Protein AF-A0A497S4D3-F1 (afdb_monomer_lite)

Secondary structure (DSSP, 8-state):
-HHHHHHHHHTT----------HHHHHHHHTT--GGGSTT-HHHHHHHHHHHHHHHHHHSS-----

Foldseek 3Di:
DVVVVVVCVVVVNDDQFDQDDDCCCVVCVVVVHHSLPDPPDPNVVRVVSSVVVVVVVVVVDPDDDD

pLDDT: mean 88.44, std 13.56, range [42.81, 98.06]

Sequence (66 aa):
TRRIEKFCSKNEIPILGRIPYDENVVRAMIKLKSIVEFPSSKVGEEIKRIWM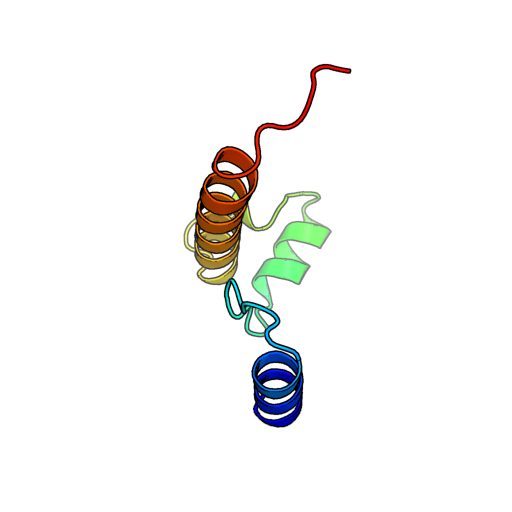KLKLLAQNEDLHPI

Structure (mmCIF, N/CA/C/O backbone):
data_AF-A0A497S4D3-F1
#
_entry.id   AF-A0A497S4D3-F1
#
loop_
_atom_site.group_PDB
_atom_site.id
_atom_site.type_symbol
_atom_site.label_atom_id
_atom_site.label_alt_id
_atom_site.label_comp_id
_atom_site.label_asym_id
_atom_site.label_entity_id
_atom_site.label_seq_id
_atom_site.pdbx_PDB_ins_code
_atom_site.Cartn_x
_atom_site.Cartn_y
_atom_site.Cartn_z
_atom_site.occupancy
_atom_site.B_iso_or_equiv
_atom_site.auth_seq_id
_atom_site.auth_comp_id
_atom_site.auth_asym_id
_atom_site.auth_atom_id
_atom_site.pdbx_PDB_model_num
ATOM 1 N N . THR A 1 1 ? -13.951 -4.121 -2.463 1.00 84.69 1 THR A N 1
ATOM 2 C CA . THR A 1 1 ? -13.535 -3.212 -1.368 1.00 84.69 1 THR A CA 1
ATOM 3 C C . THR A 1 1 ? -14.575 -3.079 -0.256 1.00 84.69 1 THR A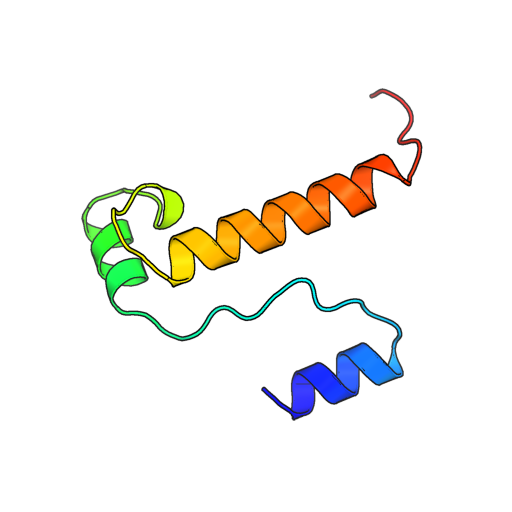 C 1
ATOM 5 O O . THR A 1 1 ? -14.276 -3.487 0.856 1.00 84.69 1 THR A O 1
ATOM 8 N N . ARG A 1 2 ? -15.822 -2.650 -0.527 1.00 93.25 2 ARG A N 1
ATOM 9 C CA . ARG A 1 2 ? -16.841 -2.347 0.514 1.00 93.25 2 ARG A CA 1
ATOM 10 C C . ARG A 1 2 ? -17.123 -3.442 1.560 1.00 93.25 2 ARG A C 1
ATOM 12 O O . ARG A 1 2 ? -17.400 -3.124 2.709 1.00 93.25 2 ARG A O 1
ATOM 19 N N . ARG A 1 3 ? -17.090 -4.729 1.185 1.00 96.44 3 ARG A N 1
ATOM 20 C CA . ARG A 1 3 ? -17.314 -5.847 2.130 1.00 96.44 3 ARG A CA 1
ATOM 21 C C . ARG A 1 3 ? -16.217 -5.931 3.197 1.00 96.44 3 ARG A C 1
ATOM 23 O O . ARG A 1 3 ? -16.538 -6.115 4.363 1.00 96.44 3 ARG A O 1
ATOM 30 N N . ILE A 1 4 ? -14.960 -5.751 2.789 1.00 95.00 4 ILE A N 1
ATOM 31 C CA . ILE A 1 4 ? -13.791 -5.773 3.679 1.00 95.00 4 ILE A CA 1
ATOM 32 C C . ILE A 1 4 ? -13.847 -4.566 4.616 1.00 95.00 4 ILE A C 1
ATOM 34 O O . ILE A 1 4 ? -13.727 -4.723 5.820 1.00 95.00 4 ILE A O 1
ATOM 38 N N . GLU A 1 5 ? -14.145 -3.378 4.087 1.00 95.62 5 GLU A N 1
ATOM 39 C CA . GLU A 1 5 ? -14.224 -2.155 4.897 1.00 95.62 5 GLU A CA 1
ATOM 40 C C . GLU A 1 5 ? -15.312 -2.228 5.971 1.00 95.62 5 GLU A C 1
ATOM 42 O O . GLU A 1 5 ? -15.076 -1.859 7.118 1.00 95.62 5 GLU A O 1
ATOM 47 N N . LYS A 1 6 ? -16.490 -2.764 5.621 1.00 97.56 6 LYS A N 1
ATOM 48 C CA . LYS A 1 6 ? -17.564 -3.011 6.592 1.00 97.56 6 LYS A CA 1
ATOM 49 C C . LYS A 1 6 ? -17.147 -4.014 7.664 1.00 97.56 6 LYS A C 1
ATOM 51 O O . LYS A 1 6 ? -17.503 -3.828 8.819 1.00 97.56 6 LYS A O 1
ATOM 56 N N . PHE A 1 7 ? -16.433 -5.075 7.289 1.00 97.69 7 PHE A N 1
ATOM 57 C CA . PHE A 1 7 ? -15.922 -6.049 8.250 1.00 97.69 7 PHE A CA 1
ATOM 58 C C . PHE A 1 7 ? -14.918 -5.401 9.207 1.00 97.69 7 PHE A C 1
ATOM 60 O O . PHE A 1 7 ? -15.093 -5.510 10.415 1.00 97.69 7 PHE A O 1
ATOM 67 N N . CYS A 1 8 ? -13.928 -4.671 8.690 1.00 96.69 8 CYS A N 1
ATOM 68 C CA . CYS A 1 8 ? -12.936 -3.984 9.515 1.00 96.69 8 CYS A CA 1
ATOM 69 C C . CYS A 1 8 ? -13.594 -2.977 10.464 1.00 96.69 8 CYS A C 1
ATOM 71 O O . CYS A 1 8 ? -13.329 -3.013 11.657 1.00 96.69 8 CYS A O 1
ATOM 73 N N . SER A 1 9 ? -14.527 -2.158 9.965 1.00 96.00 9 SER A N 1
ATOM 74 C CA . SER A 1 9 ? -15.263 -1.193 10.788 1.00 96.00 9 SER A CA 1
ATOM 75 C C . SER A 1 9 ? -16.084 -1.852 11.899 1.00 96.00 9 SER A C 1
ATOM 77 O O . SER A 1 9 ? -16.138 -1.307 12.993 1.00 96.00 9 SER A O 1
ATOM 79 N N . LYS A 1 10 ? -16.708 -3.011 11.643 1.00 98.06 10 LYS A N 1
ATOM 80 C CA . LYS A 1 10 ? -17.471 -3.754 12.661 1.00 98.06 10 LYS A CA 1
ATOM 81 C C . LYS A 1 10 ? -16.601 -4.383 13.750 1.00 98.06 10 LYS A C 1
ATOM 83 O O . LYS A 1 10 ? -17.119 -4.655 14.822 1.00 98.06 10 LYS A O 1
ATOM 88 N N . ASN A 1 11 ? -15.334 -4.657 13.453 1.00 97.69 11 ASN A N 1
ATOM 89 C CA . ASN A 1 11 ? -14.391 -5.299 14.372 1.00 97.69 11 ASN A CA 1
ATOM 90 C C . ASN A 1 11 ? -13.336 -4.313 14.896 1.00 97.69 11 ASN A C 1
ATOM 92 O O . ASN A 1 11 ? -12.308 -4.748 15.397 1.00 97.69 11 ASN A O 1
ATOM 96 N N . GLU A 1 12 ? -13.548 -3.004 14.713 1.00 96.25 12 GLU A N 1
ATOM 97 C CA . GLU A 1 12 ? -12.625 -1.950 15.163 1.00 96.25 12 GLU A CA 1
ATOM 98 C C . GLU A 1 12 ? -11.192 -2.101 14.613 1.00 96.25 12 GLU A C 1
ATOM 100 O O . GLU A 1 12 ? -10.220 -1.637 15.200 1.00 96.25 12 GLU A O 1
ATOM 105 N N . ILE A 1 13 ? -11.050 -2.716 13.434 1.00 94.69 13 ILE A N 1
ATOM 106 C CA . ILE A 1 13 ? -9.756 -2.918 12.776 1.00 94.69 13 ILE A CA 1
ATOM 107 C C . ILE A 1 13 ? -9.434 -1.680 11.922 1.00 94.69 13 ILE A C 1
ATOM 109 O O . ILE A 1 13 ? -10.150 -1.412 10.946 1.00 94.69 13 ILE A O 1
ATOM 113 N N . PRO A 1 14 ? -8.353 -0.933 12.215 1.00 93.25 14 PRO A N 1
ATOM 114 C CA . PRO A 1 14 ? -7.986 0.250 11.449 1.00 93.25 14 PRO A CA 1
ATOM 115 C C . PRO A 1 14 ? -7.476 -0.122 10.051 1.00 93.25 14 PRO A C 1
ATOM 117 O O . PRO A 1 14 ? -6.613 -0.980 9.874 1.00 93.25 14 PRO A O 1
ATOM 120 N N . ILE A 1 15 ? -7.979 0.570 9.028 1.00 95.12 15 ILE A N 1
ATOM 121 C CA . ILE A 1 15 ? -7.525 0.399 7.643 1.00 95.12 15 ILE A CA 1
ATOM 122 C C . ILE A 1 15 ? -6.424 1.418 7.351 1.00 95.12 15 ILE A C 1
ATOM 124 O O . ILE A 1 15 ? -6.681 2.619 7.262 1.00 95.12 15 ILE A O 1
ATOM 128 N N . LEU A 1 16 ? -5.196 0.940 7.148 1.00 95.75 16 LEU A N 1
ATOM 129 C CA . LEU A 1 16 ? -4.034 1.813 6.944 1.00 95.75 16 LEU A CA 1
ATOM 130 C C . LEU A 1 16 ? -3.939 2.390 5.523 1.00 95.75 16 LEU A C 1
ATOM 132 O O . LEU A 1 16 ? -3.390 3.478 5.340 1.00 95.75 16 LEU A O 1
ATOM 136 N N . GLY A 1 17 ? -4.516 1.732 4.519 1.00 94.75 17 GLY A N 1
ATOM 137 C CA . GLY A 1 17 ? -4.496 2.214 3.137 1.00 94.75 17 GLY A CA 1
ATOM 138 C C . GLY A 1 17 ? -5.189 1.275 2.158 1.00 94.75 17 GLY A C 1
ATOM 139 O O . GLY A 1 17 ? -5.766 0.260 2.557 1.00 94.75 17 GLY A O 1
ATOM 140 N N . ARG A 1 18 ? -5.161 1.633 0.872 1.00 94.44 18 ARG A N 1
ATOM 141 C CA . ARG A 1 18 ? -5.775 0.845 -0.213 1.00 94.44 18 ARG A CA 1
ATOM 142 C C . ARG A 1 18 ? -4.813 0.716 -1.374 1.00 94.44 18 ARG A C 1
ATOM 144 O O . ARG A 1 18 ? -4.527 1.698 -2.043 1.00 94.44 18 ARG A O 1
ATOM 151 N N . ILE A 1 19 ? -4.406 -0.509 -1.669 1.00 94.12 19 ILE A N 1
ATOM 152 C CA . ILE A 1 19 ? -3.527 -0.798 -2.798 1.00 94.12 19 ILE A CA 1
ATOM 153 C C . ILE A 1 19 ? -4.403 -1.235 -3.984 1.00 94.12 19 ILE A C 1
ATOM 155 O O . ILE A 1 19 ? -4.956 -2.337 -3.939 1.00 94.12 19 ILE A O 1
ATOM 159 N N . PRO A 1 20 ? -4.615 -0.387 -5.011 1.00 91.00 20 PRO A N 1
ATOM 160 C CA . PRO A 1 20 ? -5.308 -0.804 -6.225 1.00 91.00 20 PRO A CA 1
ATOM 161 C C . PRO A 1 20 ? -4.448 -1.787 -7.029 1.00 91.00 20 PRO A C 1
ATOM 163 O O . PRO A 1 20 ? -3.233 -1.861 -6.850 1.00 91.00 20 PRO A O 1
ATOM 166 N N . TYR A 1 21 ? -5.079 -2.515 -7.950 1.00 92.06 21 TYR A N 1
ATOM 167 C CA . TYR A 1 21 ? -4.341 -3.276 -8.953 1.00 92.06 21 TYR A CA 1
ATOM 168 C C . TYR A 1 21 ? -3.510 -2.324 -9.827 1.00 92.06 21 TYR A C 1
ATOM 170 O O . TYR A 1 21 ? -4.022 -1.309 -10.298 1.00 92.06 21 TYR A O 1
ATOM 178 N N . ASP A 1 22 ? -2.240 -2.663 -10.037 1.00 91.81 22 ASP A N 1
ATOM 179 C CA . ASP A 1 22 ? -1.295 -1.897 -10.848 1.00 91.81 22 ASP A CA 1
ATOM 180 C C . ASP A 1 22 ? -0.311 -2.870 -11.515 1.00 91.81 22 ASP A C 1
ATOM 182 O O . ASP A 1 22 ? 0.413 -3.605 -10.838 1.00 91.81 22 ASP A O 1
ATOM 186 N N . GLU A 1 23 ? -0.263 -2.876 -12.849 1.00 93.62 23 GLU A N 1
ATOM 187 C CA . GLU A 1 23 ? 0.656 -3.718 -13.628 1.00 93.62 23 GLU A CA 1
ATOM 188 C C . GLU A 1 23 ? 2.128 -3.458 -13.294 1.00 93.62 23 GLU A C 1
ATOM 190 O O . GLU A 1 23 ? 2.977 -4.337 -13.474 1.00 93.62 23 GLU A O 1
ATOM 195 N N . ASN A 1 24 ? 2.456 -2.264 -12.795 1.00 92.50 24 ASN A N 1
ATOM 196 C CA . ASN A 1 24 ? 3.823 -1.926 -12.421 1.00 92.50 24 ASN A CA 1
ATOM 197 C C . ASN A 1 24 ? 4.345 -2.813 -11.288 1.00 92.50 24 ASN A C 1
ATOM 199 O O . ASN A 1 24 ? 5.548 -3.050 -11.234 1.00 92.50 24 ASN A O 1
ATOM 203 N N . VAL A 1 25 ? 3.467 -3.368 -10.442 1.00 94.00 25 VAL A N 1
ATOM 204 C CA . VAL A 1 25 ? 3.851 -4.357 -9.419 1.00 94.00 25 VAL A CA 1
ATOM 205 C 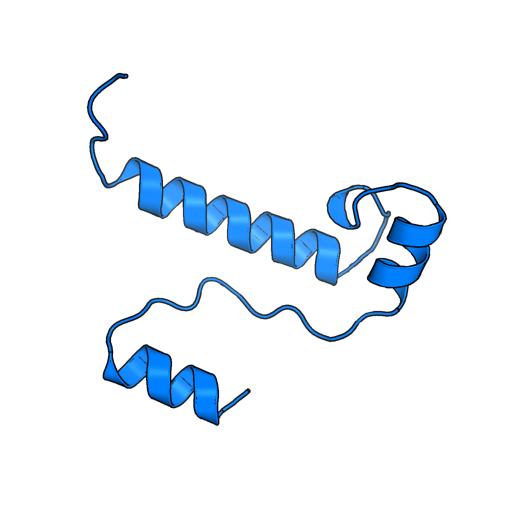C . VAL A 1 25 ? 4.447 -5.600 -10.081 1.00 94.00 25 VAL A C 1
ATOM 207 O O . VAL A 1 25 ? 5.526 -6.053 -9.701 1.00 94.00 25 VAL A O 1
ATOM 210 N N . VAL A 1 26 ? 3.792 -6.111 -11.127 1.00 94.25 26 VAL A N 1
ATOM 211 C CA . VAL A 1 26 ? 4.269 -7.277 -11.885 1.00 94.25 26 VAL A CA 1
ATOM 212 C C . VAL A 1 26 ? 5.552 -6.938 -12.642 1.00 94.25 26 VAL A C 1
ATOM 214 O O . VAL A 1 26 ? 6.509 -7.709 -12.623 1.00 94.25 26 VAL A O 1
ATOM 217 N N . ARG A 1 27 ? 5.619 -5.757 -13.268 1.00 93.50 27 ARG A N 1
ATOM 218 C CA . ARG A 1 27 ? 6.827 -5.300 -13.980 1.00 93.50 27 ARG A CA 1
ATOM 219 C C . ARG A 1 27 ? 8.025 -5.134 -13.041 1.00 93.50 27 ARG A C 1
ATOM 221 O O . ARG A 1 27 ? 9.144 -5.450 -13.442 1.00 93.50 27 ARG A O 1
ATOM 228 N N . ALA A 1 28 ? 7.810 -4.650 -11.817 1.00 93.56 28 ALA A N 1
ATOM 229 C CA . ALA A 1 28 ? 8.847 -4.546 -10.794 1.00 93.56 28 ALA A CA 1
ATOM 230 C C . ALA A 1 28 ? 9.339 -5.939 -10.373 1.00 93.56 28 ALA A C 1
ATOM 232 O O . ALA A 1 28 ? 10.546 -6.178 -10.377 1.00 93.56 28 ALA A O 1
ATOM 233 N N . MET A 1 29 ? 8.414 -6.880 -10.149 1.00 93.56 29 MET A N 1
ATOM 234 C CA . MET A 1 29 ? 8.731 -8.276 -9.829 1.00 93.56 29 MET A CA 1
ATOM 235 C C . MET A 1 29 ? 9.573 -8.955 -10.919 1.00 93.56 29 MET A C 1
ATOM 237 O O . MET A 1 29 ? 10.590 -9.563 -10.599 1.00 93.56 29 MET A O 1
ATOM 241 N N . ILE A 1 30 ? 9.214 -8.805 -12.201 1.00 95.81 30 ILE A N 1
ATOM 242 C CA . ILE A 1 30 ? 9.998 -9.345 -13.333 1.00 95.81 30 ILE A CA 1
ATOM 243 C C . ILE A 1 30 ? 11.429 -8.783 -13.341 1.00 95.81 30 ILE A C 1
ATOM 245 O O . ILE A 1 30 ? 12.372 -9.477 -13.708 1.00 95.81 30 ILE A O 1
ATOM 249 N N . LYS A 1 31 ? 11.601 -7.526 -12.919 1.00 94.50 31 LYS A N 1
ATOM 250 C CA . LYS A 1 31 ? 12.907 -6.858 -12.816 1.00 94.50 31 LYS A CA 1
ATOM 251 C C . LYS A 1 31 ? 13.636 -7.133 -11.496 1.00 94.50 31 LYS A C 1
ATOM 253 O O . LYS A 1 31 ? 14.676 -6.519 -11.277 1.00 94.50 31 LYS A O 1
ATOM 258 N N . LEU A 1 32 ? 13.102 -8.003 -10.633 1.00 95.50 32 LEU A N 1
ATOM 259 C CA . LEU A 1 32 ? 13.622 -8.284 -9.289 1.00 95.50 32 LEU A CA 1
ATOM 260 C C . LEU A 1 32 ? 13.776 -7.017 -8.430 1.00 95.50 32 LEU A C 1
ATOM 262 O O . LEU A 1 32 ? 14.730 -6.876 -7.671 1.00 95.50 32 LEU A O 1
ATOM 266 N N . LYS A 1 33 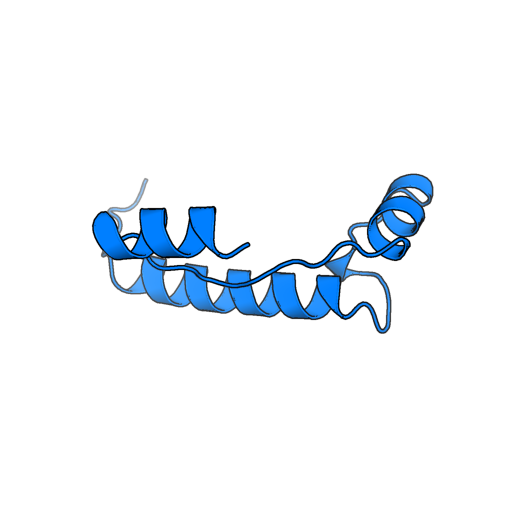? 12.837 -6.077 -8.573 1.00 92.69 33 LYS A N 1
ATOM 267 C CA . LYS A 1 33 ? 12.783 -4.834 -7.796 1.00 92.69 33 LYS A CA 1
ATOM 268 C C . LYS A 1 33 ? 11.513 -4.777 -6.969 1.00 92.69 33 LYS A C 1
ATOM 270 O O . LYS A 1 33 ? 10.459 -5.261 -7.390 1.00 92.69 33 LYS A O 1
ATOM 275 N N . SER A 1 34 ? 11.587 -4.117 -5.822 1.00 93.25 34 SER A N 1
ATOM 276 C CA . SER A 1 34 ? 10.392 -3.757 -5.073 1.00 93.25 34 SER A CA 1
ATOM 277 C C . SER A 1 34 ? 9.648 -2.625 -5.780 1.00 93.25 34 SER A C 1
ATOM 279 O O . SER A 1 34 ? 10.244 -1.708 -6.347 1.00 93.25 34 SER A O 1
ATOM 281 N N . ILE A 1 35 ? 8.316 -2.636 -5.711 1.00 93.69 35 ILE A N 1
ATOM 282 C CA . ILE A 1 35 ? 7.486 -1.583 -6.312 1.00 93.69 35 ILE A CA 1
ATOM 283 C C . ILE A 1 35 ? 7.764 -0.195 -5.710 1.00 93.69 35 ILE A C 1
ATOM 285 O O . ILE A 1 35 ? 7.572 0.821 -6.374 1.00 93.69 35 ILE A O 1
ATOM 289 N N . VAL A 1 36 ? 8.271 -0.133 -4.473 1.00 93.19 36 VAL A N 1
ATOM 290 C CA . VAL A 1 36 ? 8.629 1.131 -3.801 1.00 93.19 36 VAL A CA 1
ATOM 291 C C . VAL A 1 36 ? 9.855 1.820 -4.416 1.00 93.19 36 VAL A C 1
ATOM 293 O O . VAL A 1 36 ? 10.050 3.020 -4.191 1.00 93.19 36 VAL A O 1
ATOM 296 N N . GLU A 1 37 ? 10.658 1.072 -5.178 1.00 87.62 37 GLU A N 1
ATOM 297 C CA . GLU A 1 37 ? 11.847 1.531 -5.909 1.00 87.62 37 GLU A CA 1
ATOM 298 C C . GLU A 1 37 ? 11.513 1.952 -7.348 1.00 87.62 37 GLU A C 1
ATOM 300 O O . GLU A 1 37 ? 12.363 2.495 -8.055 1.00 87.62 37 GLU A O 1
ATOM 305 N N . PHE A 1 38 ? 10.284 1.695 -7.810 1.00 84.19 38 PHE A N 1
ATOM 306 C CA . PHE A 1 38 ? 9.862 2.040 -9.160 1.00 84.19 38 PHE A CA 1
ATOM 307 C C . PHE A 1 38 ? 9.457 3.524 -9.223 1.00 84.19 38 PHE A C 1
ATOM 309 O O . PHE A 1 38 ? 8.547 3.937 -8.493 1.00 84.19 38 PHE A O 1
ATOM 316 N N . PRO A 1 39 ? 10.104 4.349 -10.069 1.00 71.75 39 PRO A N 1
ATOM 317 C CA . PRO A 1 39 ? 9.772 5.766 -10.169 1.00 71.75 39 PRO A CA 1
ATOM 318 C C . PRO A 1 39 ? 8.315 5.940 -10.622 1.00 71.75 39 PRO A C 1
ATOM 320 O O . PRO A 1 39 ? 7.843 5.233 -11.510 1.00 71.75 39 PRO A O 1
ATOM 323 N N . SER A 1 40 ? 7.597 6.866 -9.980 1.00 76.25 40 SER A N 1
ATOM 324 C CA . SER A 1 40 ? 6.206 7.237 -10.301 1.00 76.25 40 SER A CA 1
ATOM 325 C C . SER A 1 40 ? 5.133 6.152 -10.088 1.00 76.25 40 SER A C 1
ATOM 327 O O . SER A 1 40 ? 4.015 6.296 -10.588 1.00 76.25 40 SER A O 1
ATOM 329 N N . SER A 1 41 ? 5.411 5.082 -9.330 1.00 85.31 41 SER A N 1
ATOM 330 C CA . SER A 1 41 ? 4.363 4.120 -8.960 1.00 85.31 41 SER A CA 1
ATOM 331 C C . SER A 1 41 ? 3.453 4.680 -7.864 1.00 85.31 41 SER A C 1
ATOM 333 O O . SER A 1 41 ? 3.863 4.828 -6.710 1.00 85.31 41 SER A O 1
ATOM 335 N N . LYS A 1 42 ? 2.175 4.897 -8.201 1.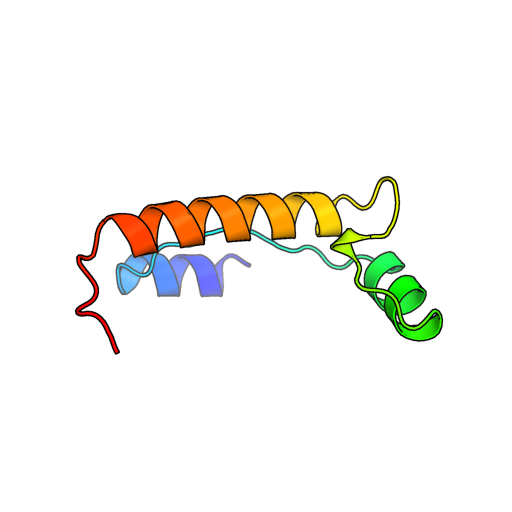00 90.56 42 LYS A N 1
ATOM 336 C CA . LYS A 1 42 ? 1.128 5.255 -7.226 1.00 90.56 42 LYS A CA 1
ATOM 337 C C . LYS A 1 42 ? 0.988 4.195 -6.128 1.00 90.56 42 LYS A C 1
ATOM 339 O O . LYS A 1 42 ? 0.776 4.538 -4.968 1.00 90.56 42 LYS A O 1
ATOM 344 N N . VAL A 1 43 ? 1.152 2.915 -6.474 1.00 94.88 43 VAL A N 1
ATOM 345 C CA . VAL A 1 43 ? 1.175 1.813 -5.499 1.00 94.88 43 VAL A CA 1
ATOM 346 C C . VAL A 1 43 ? 2.404 1.890 -4.594 1.00 94.88 43 VAL A C 1
ATOM 348 O O . VAL A 1 43 ? 2.274 1.730 -3.382 1.00 94.88 43 VAL A O 1
ATOM 351 N N . GLY A 1 44 ? 3.581 2.188 -5.150 1.00 94.62 44 GLY A N 1
ATOM 352 C CA . GLY A 1 44 ? 4.798 2.397 -4.364 1.00 94.62 44 GLY A CA 1
ATOM 353 C C . GLY A 1 44 ? 4.654 3.536 -3.348 1.00 94.62 44 GLY A C 1
ATOM 354 O O . GLY A 1 44 ? 5.065 3.393 -2.196 1.00 94.62 44 GLY A O 1
ATOM 355 N N . GLU A 1 45 ? 4.028 4.648 -3.738 1.00 93.31 45 GLU A N 1
ATOM 356 C CA . GLU A 1 45 ? 3.720 5.760 -2.829 1.00 93.31 45 GLU A CA 1
ATOM 357 C C . GLU A 1 45 ? 2.710 5.376 -1.742 1.00 93.31 45 GLU A C 1
ATOM 359 O O . GLU A 1 45 ? 2.911 5.715 -0.574 1.00 93.31 45 GLU A O 1
ATOM 364 N N . GLU A 1 46 ? 1.646 4.649 -2.086 1.00 96.00 46 GLU A N 1
ATOM 365 C CA . GLU A 1 46 ? 0.647 4.210 -1.107 1.00 96.00 46 GLU A CA 1
ATOM 366 C C . GLU A 1 46 ? 1.241 3.232 -0.084 1.00 96.00 46 GLU A C 1
ATOM 368 O O . GLU A 1 46 ? 0.989 3.368 1.112 1.00 96.00 46 GLU A O 1
ATOM 373 N N . ILE A 1 47 ? 2.102 2.303 -0.512 1.00 95.81 47 ILE A N 1
ATOM 374 C CA . ILE A 1 47 ? 2.816 1.398 0.403 1.00 95.81 47 ILE A CA 1
ATOM 375 C C . ILE A 1 47 ? 3.702 2.194 1.371 1.00 95.81 47 ILE A C 1
ATOM 377 O O . ILE A 1 47 ? 3.703 1.913 2.571 1.00 95.81 47 ILE A O 1
ATOM 381 N N . LYS A 1 48 ? 4.399 3.238 0.896 1.00 94.62 48 LYS A N 1
AT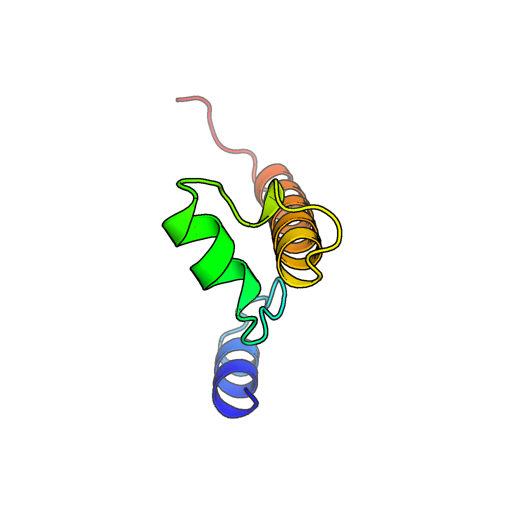OM 382 C CA . LYS A 1 48 ? 5.174 4.138 1.771 1.00 94.62 48 LYS A CA 1
ATOM 383 C C . LYS A 1 48 ? 4.274 4.850 2.788 1.00 94.62 48 LYS A C 1
ATOM 385 O O . LYS A 1 48 ? 4.643 4.950 3.958 1.00 94.62 48 LYS A O 1
ATOM 390 N N . ARG A 1 49 ? 3.082 5.308 2.383 1.00 95.44 49 ARG A N 1
ATOM 391 C CA . ARG A 1 49 ? 2.094 5.924 3.293 1.00 95.44 49 ARG A CA 1
ATOM 392 C C . ARG A 1 49 ? 1.583 4.938 4.342 1.00 95.44 49 ARG A C 1
ATOM 394 O O . ARG A 1 49 ? 1.521 5.298 5.516 1.00 95.44 49 ARG A O 1
ATOM 401 N N . ILE A 1 50 ? 1.262 3.707 3.941 1.00 96.69 50 ILE A N 1
ATOM 402 C CA . ILE A 1 50 ? 0.858 2.625 4.853 1.00 96.69 50 ILE A CA 1
ATOM 403 C C . ILE A 1 50 ? 1.965 2.359 5.877 1.00 96.69 50 ILE A C 1
ATOM 405 O O . ILE A 1 50 ? 1.686 2.326 7.073 1.00 96.69 50 ILE A O 1
ATOM 409 N N . TRP A 1 51 ? 3.220 2.256 5.431 1.00 95.75 51 TRP A N 1
ATOM 410 C CA . TRP A 1 51 ? 4.372 2.044 6.310 1.00 95.75 51 TRP A CA 1
ATOM 411 C C . TRP A 1 51 ? 4.553 3.171 7.333 1.00 95.75 51 TRP A C 1
ATOM 413 O O . TRP A 1 51 ? 4.811 2.909 8.505 1.00 95.75 51 TRP A O 1
ATOM 423 N N . MET A 1 52 ? 4.386 4.434 6.927 1.00 95.12 52 MET A N 1
ATOM 424 C CA . MET A 1 52 ? 4.461 5.567 7.858 1.00 95.12 52 MET A CA 1
ATOM 425 C C . MET A 1 52 ? 3.366 5.514 8.928 1.00 95.12 52 MET A C 1
ATOM 427 O O . MET A 1 52 ? 3.662 5.730 10.100 1.00 95.12 52 MET A O 1
ATOM 431 N N . LYS A 1 53 ? 2.127 5.179 8.549 1.00 95.00 53 LYS A N 1
ATOM 432 C CA . LYS A 1 53 ? 1.029 5.001 9.512 1.00 95.00 53 LYS A CA 1
ATOM 433 C C . LYS A 1 53 ? 1.287 3.831 10.456 1.00 95.00 53 LYS A C 1
ATOM 435 O O . LYS A 1 53 ? 1.043 3.961 11.647 1.00 95.00 53 LYS A O 1
ATOM 440 N N . LEU A 1 54 ? 1.803 2.717 9.935 1.00 95.00 54 LEU A N 1
ATOM 441 C CA . LEU A 1 54 ? 2.153 1.552 10.745 1.00 95.00 54 LEU A CA 1
ATOM 442 C C . LEU A 1 54 ? 3.229 1.900 11.778 1.00 95.00 54 LEU A C 1
ATOM 444 O O . LEU A 1 54 ? 3.058 1.582 12.947 1.00 95.00 54 LEU A O 1
ATOM 448 N N . LYS A 1 55 ? 4.294 2.604 11.369 1.00 94.31 55 LYS A N 1
ATOM 449 C CA . LYS A 1 55 ? 5.330 3.081 12.296 1.00 94.31 55 LYS A CA 1
ATOM 450 C C . LYS A 1 55 ? 4.758 3.981 13.385 1.00 94.31 55 LYS A C 1
ATOM 452 O O . LYS A 1 55 ? 5.125 3.811 14.537 1.00 94.31 55 LYS A O 1
ATOM 457 N N . LEU A 1 56 ? 3.859 4.902 13.031 1.00 91.62 56 LEU A N 1
ATOM 458 C CA . LEU A 1 56 ? 3.215 5.775 14.012 1.00 91.62 56 LEU A CA 1
ATOM 459 C C . LEU A 1 56 ? 2.402 4.967 15.030 1.00 91.62 56 LEU A C 1
ATOM 461 O O . LEU A 1 56 ? 2.486 5.242 16.217 1.00 91.62 56 LEU A O 1
ATOM 465 N N . LEU A 1 57 ? 1.643 3.961 14.584 1.00 89.19 57 LEU A N 1
ATOM 466 C CA . LEU A 1 57 ? 0.888 3.089 15.489 1.00 89.19 57 LEU A CA 1
ATOM 467 C C . LEU A 1 57 ? 1.812 2.260 16.386 1.00 89.19 57 LEU A C 1
ATOM 469 O O . LEU A 1 57 ? 1.598 2.222 17.589 1.00 89.19 57 LEU A O 1
ATOM 473 N N . ALA A 1 58 ? 2.864 1.669 15.817 1.00 86.38 58 ALA A N 1
ATOM 474 C CA . ALA A 1 58 ? 3.821 0.845 16.553 1.00 86.38 58 ALA A CA 1
ATOM 475 C C . ALA A 1 58 ? 4.668 1.641 17.561 1.00 86.38 58 ALA A C 1
ATOM 477 O O . ALA A 1 58 ? 5.160 1.069 18.519 1.00 86.38 58 ALA A O 1
ATOM 478 N N . GLN A 1 59 ? 4.856 2.948 17.353 1.00 76.62 59 GLN A N 1
ATOM 479 C CA . GLN A 1 59 ? 5.556 3.831 18.295 1.00 76.62 59 GLN A CA 1
ATOM 480 C C . GLN A 1 59 ? 4.680 4.279 19.473 1.00 76.62 59 GLN A C 1
ATOM 482 O O . GLN A 1 59 ? 5.217 4.779 20.454 1.00 76.62 59 GLN A O 1
ATOM 487 N N . ASN A 1 60 ? 3.356 4.125 19.377 1.00 63.41 60 ASN A N 1
ATOM 488 C CA . ASN A 1 60 ? 2.428 4.435 20.469 1.00 63.41 60 ASN A CA 1
ATOM 489 C C . ASN A 1 60 ? 2.205 3.239 21.411 1.00 63.41 60 ASN A C 1
ATOM 491 O O . ASN A 1 60 ? 1.517 3.382 22.418 1.00 63.41 60 ASN A O 1
ATOM 495 N N . GLU A 1 61 ? 2.778 2.078 21.092 1.00 57.28 61 GLU A N 1
ATOM 496 C CA . GLU A 1 61 ? 2.864 0.929 21.985 1.00 57.28 61 GLU A CA 1
ATOM 497 C C . GLU A 1 61 ? 4.331 0.778 22.399 1.00 57.28 61 GLU A C 1
ATOM 499 O O . GLU A 1 61 ? 5.170 0.398 21.584 1.00 57.28 61 GLU A O 1
ATOM 504 N N . ASP A 1 62 ? 4.650 1.112 23.653 1.00 56.03 62 ASP A N 1
ATOM 505 C CA . ASP A 1 62 ? 5.944 0.840 24.284 1.00 56.03 62 ASP A CA 1
ATOM 506 C C . ASP A 1 62 ? 6.254 -0.667 24.220 1.00 56.03 62 ASP A C 1
ATOM 508 O O . ASP A 1 62 ? 5.946 -1.446 25.125 1.00 56.03 62 ASP A O 1
ATOM 512 N N . LEU A 1 63 ? 6.852 -1.105 23.115 1.00 50.56 63 LEU A N 1
ATOM 513 C CA . LEU A 1 63 ? 7.331 -2.465 22.939 1.00 50.56 63 LEU A CA 1
ATOM 514 C C . LEU A 1 63 ? 8.680 -2.601 23.641 1.00 50.56 63 LEU A C 1
ATOM 516 O O . LEU A 1 63 ? 9.719 -2.132 23.176 1.00 50.56 63 LEU A O 1
ATOM 520 N N . HIS A 1 64 ? 8.589 -3.256 24.796 1.00 50.16 64 HIS A N 1
ATOM 521 C CA . HIS A 1 64 ? 9.640 -3.929 25.548 1.00 50.16 64 HIS A CA 1
ATOM 522 C C . HIS A 1 64 ? 10.823 -4.355 24.647 1.00 50.16 64 HIS A C 1
ATOM 524 O O . HIS A 1 64 ? 10.598 -5.044 23.647 1.00 50.16 64 HIS A O 1
ATOM 530 N N . PRO A 1 65 ? 12.073 -3.979 24.979 1.00 42.81 65 PRO A N 1
ATOM 531 C CA . PRO A 1 65 ? 13.234 -4.376 24.193 1.00 42.81 65 PRO A CA 1
ATOM 532 C C . PRO A 1 65 ? 13.406 -5.898 24.228 1.00 42.81 65 PRO A C 1
ATOM 534 O O . PRO A 1 65 ? 13.264 -6.517 25.286 1.00 42.81 65 PRO A O 1
ATOM 537 N N . ILE A 1 66 ? 13.677 -6.459 23.047 1.00 45.38 66 ILE A N 1
ATOM 538 C CA . ILE A 1 66 ? 14.104 -7.847 22.821 1.00 45.38 66 ILE A CA 1
ATOM 539 C C . ILE A 1 66 ? 15.503 -8.045 23.405 1.00 45.38 66 ILE A C 1
ATOM 541 O O . ILE A 1 66 ? 16.335 -7.125 23.216 1.00 45.38 66 ILE A O 1
#

Radius of gyration: 15.12 Å; chains: 1; bounding box: 32×17×40 Å